Protein AF-A0A6B3I691-F1 (afdb_monomer_lite)

Secondary structure (DSSP, 8-state):
-------PPP-----------------------TTTS-PPEEE-TTT--EEEEEETTEEEETT-SS-----EEEEEETTEEEEEE-SS-SS-EEEEE-TT--EEE---SSEEEEEEE-TTSS-EEEEEE--

Radius of gyration: 25.02 Å; chains: 1; bounding box: 65×68×48 Å

Structure (mmCIF, N/CA/C/O backbone):
data_AF-A0A6B3I691-F1
#
_entry.id   AF-A0A6B3I691-F1
#
loop_
_atom_site.group_PDB
_atom_site.id
_atom_site.type_symbol
_atom_site.label_atom_id
_atom_site.label_alt_id
_atom_site.label_comp_id
_atom_site.label_asym_id
_atom_site.label_entity_id
_atom_site.label_seq_id
_atom_site.pdbx_PDB_ins_code
_atom_site.Cartn_x
_atom_site.Cartn_y
_atom_site.Cartn_z
_atom_site.occupancy
_atom_site.B_iso_or_equiv
_atom_site.auth_seq_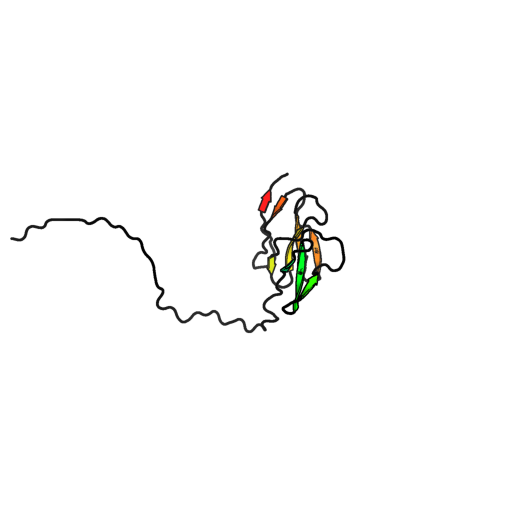id
_atom_site.auth_comp_id
_atom_site.auth_asym_id
_atom_site.auth_atom_id
_atom_site.pdbx_PDB_model_num
ATOM 1 N N . MET A 1 1 ? -51.996 57.640 -25.300 1.00 38.16 1 MET A N 1
ATOM 2 C CA . MET A 1 1 ? -50.932 57.306 -26.270 1.00 38.16 1 MET A CA 1
ATOM 3 C C . MET A 1 1 ? -49.636 57.162 -25.496 1.00 38.16 1 MET A C 1
ATOM 5 O O . MET A 1 1 ? -49.153 58.161 -24.987 1.00 38.16 1 MET A O 1
ATOM 9 N N . GLY A 1 2 ? -49.143 55.939 -25.314 1.00 31.98 2 GLY A N 1
ATOM 10 C CA . GLY A 1 2 ? -47.868 55.669 -24.646 1.00 31.98 2 GLY A CA 1
ATOM 11 C C . GLY A 1 2 ? -46.977 54.890 -25.604 1.00 31.98 2 GLY A C 1
ATOM 12 O O . GLY A 1 2 ? -47.385 53.836 -26.082 1.00 31.98 2 GLY A O 1
ATOM 13 N N . ALA A 1 3 ? -45.816 55.452 -25.932 1.00 38.81 3 ALA A N 1
ATOM 14 C CA . ALA A 1 3 ? -44.801 54.816 -26.756 1.00 38.81 3 ALA A CA 1
ATOM 15 C C . ALA A 1 3 ? -43.904 53.938 -25.872 1.00 38.81 3 ALA A C 1
ATOM 17 O O . ALA A 1 3 ? -43.460 54.365 -24.808 1.00 38.81 3 ALA A O 1
ATOM 18 N N . VAL A 1 4 ? -43.655 52.714 -26.330 1.00 34.84 4 VAL A N 1
ATOM 19 C CA . VAL A 1 4 ? -42.714 51.763 -25.733 1.00 34.84 4 VAL A CA 1
ATOM 20 C C . VAL A 1 4 ? -41.329 52.056 -26.306 1.00 34.84 4 VAL A C 1
ATOM 22 O O . VAL A 1 4 ? -41.153 52.027 -27.521 1.00 34.84 4 VAL A O 1
ATOM 25 N N . VAL A 1 5 ? -40.347 52.318 -25.444 1.00 40.38 5 VAL A N 1
ATOM 26 C CA . VAL A 1 5 ? -38.923 52.308 -25.808 1.00 40.38 5 VAL A CA 1
ATOM 27 C C . VAL A 1 5 ? -38.258 51.187 -25.019 1.00 40.38 5 VAL A C 1
ATOM 29 O O . VAL A 1 5 ? -38.276 51.178 -23.790 1.00 40.38 5 VAL A O 1
ATOM 32 N N . LEU A 1 6 ? -37.719 50.219 -25.757 1.00 33.00 6 LEU A N 1
ATOM 33 C CA . LEU A 1 6 ? -36.958 49.077 -25.262 1.00 33.00 6 LEU A CA 1
ATOM 34 C C . LEU A 1 6 ? -35.515 49.515 -24.987 1.00 33.00 6 LEU A C 1
ATOM 36 O O . LEU A 1 6 ? -34.828 49.987 -25.889 1.00 33.00 6 LEU A O 1
ATOM 40 N N . LEU A 1 7 ? -35.048 49.316 -23.757 1.00 32.16 7 LEU A N 1
ATOM 41 C CA . LEU A 1 7 ? -33.641 49.415 -23.374 1.00 32.16 7 LEU A CA 1
ATOM 42 C C . LEU A 1 7 ? -33.306 48.156 -22.575 1.00 32.16 7 LEU A C 1
ATOM 44 O O . LEU A 1 7 ? -33.779 47.977 -21.456 1.00 32.16 7 LEU A O 1
ATOM 48 N N . ALA A 1 8 ? -32.538 47.257 -23.187 1.00 38.88 8 ALA A N 1
ATOM 49 C CA . ALA A 1 8 ? -31.991 46.082 -22.523 1.00 38.88 8 ALA A CA 1
ATOM 50 C C . ALA A 1 8 ? -30.697 46.465 -21.789 1.00 38.88 8 ALA A C 1
ATOM 52 O O . ALA A 1 8 ? -29.810 47.044 -22.423 1.00 38.88 8 ALA A O 1
ATOM 53 N N . PRO A 1 9 ? -30.530 46.111 -20.504 1.00 39.16 9 PRO A N 1
ATOM 54 C CA . PRO A 1 9 ? -29.222 46.108 -19.875 1.00 39.16 9 PRO A CA 1
ATOM 55 C C . PRO A 1 9 ? -28.579 44.719 -19.904 1.00 39.16 9 PRO A C 1
ATOM 57 O O . PRO A 1 9 ? -29.217 43.684 -19.711 1.00 39.16 9 PRO A O 1
ATOM 60 N N . LEU A 1 10 ? -27.272 44.772 -20.133 1.00 30.34 10 LEU A N 1
ATOM 61 C CA . LEU A 1 10 ? -26.260 43.729 -20.065 1.00 30.34 10 LEU A CA 1
ATOM 62 C C . LEU A 1 10 ? -26.308 42.962 -18.731 1.00 30.34 10 LEU A C 1
ATOM 64 O O . LEU A 1 10 ? -26.330 43.570 -17.661 1.00 30.34 10 LEU A O 1
ATOM 68 N N . LEU A 1 11 ? -26.249 41.632 -18.793 1.00 37.31 11 LEU A N 1
ATOM 69 C CA . LEU A 1 11 ? -26.219 40.760 -17.621 1.00 37.31 11 LEU A CA 1
ATOM 70 C C . LEU A 1 11 ? -24.755 40.443 -17.271 1.00 37.31 11 LEU A C 1
ATOM 72 O O . LEU A 1 11 ? -24.127 39.588 -17.888 1.00 37.31 11 LEU A O 1
ATOM 76 N N . VAL A 1 12 ? -24.208 41.162 -16.288 1.00 39.88 12 VAL A N 1
ATOM 77 C CA . VAL A 1 12 ? -22.989 40.769 -15.566 1.00 39.88 12 VAL A CA 1
ATOM 78 C C . VAL A 1 12 ? -23.449 40.177 -14.241 1.00 39.88 12 VAL A C 1
ATOM 80 O O . VAL A 1 12 ? -23.981 40.899 -13.403 1.00 39.88 12 VAL A O 1
ATOM 83 N N . VAL A 1 13 ? -23.261 38.872 -14.044 1.00 35.72 13 VAL A N 1
ATOM 84 C CA . VAL A 1 13 ? -23.430 38.251 -12.725 1.00 35.72 13 VAL A CA 1
ATOM 85 C C . VAL A 1 13 ? -22.093 37.695 -12.281 1.00 35.72 13 VAL A C 1
ATOM 87 O O . VAL A 1 13 ? -21.595 36.701 -12.800 1.00 35.72 13 VAL A O 1
ATOM 90 N N . GLY A 1 14 ? -21.544 38.360 -11.275 1.00 33.12 14 GLY A N 1
ATOM 91 C CA . GLY A 1 14 ? -20.629 37.774 -10.319 1.00 33.12 14 GLY A CA 1
ATOM 92 C C . GLY A 1 14 ? -20.957 38.354 -8.951 1.00 33.12 14 GLY A C 1
ATOM 93 O O . GLY A 1 14 ? -20.928 39.572 -8.790 1.00 33.12 14 GLY A O 1
ATOM 94 N N . SER A 1 15 ? -21.288 37.499 -7.984 1.00 36.25 15 SER A N 1
ATOM 95 C CA . SER A 1 15 ? -20.648 37.422 -6.656 1.00 36.25 15 SER A CA 1
ATOM 96 C C . SER A 1 15 ? -21.528 36.693 -5.633 1.00 36.25 15 SER A C 1
ATOM 98 O O . SER A 1 15 ? -22.721 36.491 -5.828 1.00 36.25 15 SER A O 1
ATOM 100 N N . ALA A 1 16 ? -20.854 36.242 -4.579 1.00 38.84 16 ALA A N 1
ATOM 101 C CA . ALA A 1 16 ? -21.159 35.130 -3.691 1.00 38.84 16 ALA A CA 1
ATOM 102 C C . ALA A 1 16 ? -22.086 35.418 -2.487 1.00 38.84 16 ALA A C 1
ATOM 104 O O . ALA A 1 16 ? -22.321 36.568 -2.127 1.00 38.84 16 ALA A O 1
ATOM 105 N N . ALA A 1 17 ? -22.406 34.303 -1.800 1.00 31.80 17 ALA A N 1
ATOM 106 C CA . ALA A 1 17 ? -22.783 34.124 -0.382 1.00 31.80 17 ALA A CA 1
ATOM 107 C C . ALA A 1 17 ? -24.278 34.353 -0.042 1.00 31.80 17 ALA A C 1
ATOM 109 O O . ALA A 1 17 ? -24.879 35.305 -0.511 1.00 31.80 17 ALA A O 1
ATOM 110 N N . THR A 1 18 ? -24.994 33.538 0.749 1.00 34.12 18 THR A N 1
ATOM 111 C CA . THR A 1 18 ? -24.693 32.559 1.824 1.00 34.12 18 THR A CA 1
ATOM 112 C C . THR A 1 18 ? -25.812 31.488 1.887 1.00 34.12 18 THR A C 1
ATOM 114 O O . THR A 1 18 ? -26.901 31.741 1.366 1.00 34.12 18 THR A O 1
ATOM 117 N N . PRO A 1 19 ? -25.610 30.305 2.506 1.00 41.84 19 PRO A N 1
ATOM 118 C CA . PRO A 1 19 ? -26.632 29.259 2.543 1.00 41.84 19 PRO A CA 1
ATOM 119 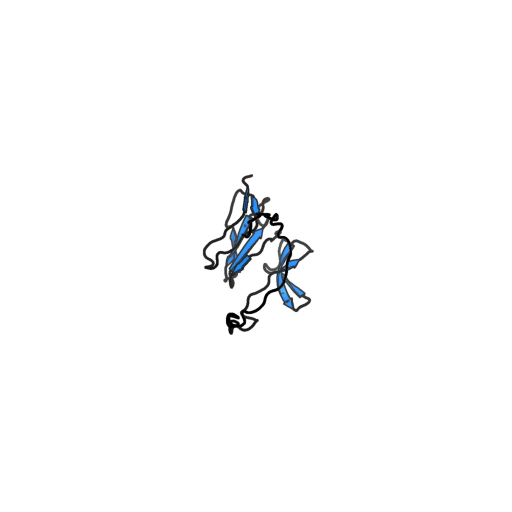C C . PRO A 1 19 ? -27.701 29.571 3.599 1.00 41.84 19 PRO A C 1
ATOM 121 O O . PRO A 1 19 ? -27.375 29.976 4.712 1.00 41.84 19 PRO A O 1
ATOM 124 N N . HIS A 1 20 ? -28.972 29.351 3.266 1.00 30.19 20 HIS A N 1
ATOM 125 C CA . HIS A 1 20 ? -30.072 29.307 4.231 1.00 30.19 20 HIS A CA 1
ATOM 126 C C . HIS A 1 20 ? -30.952 28.089 3.944 1.00 30.19 20 HIS A C 1
ATOM 128 O O . HIS A 1 20 ? -31.553 27.994 2.878 1.00 30.19 20 HIS A O 1
ATOM 134 N N . GLY A 1 21 ? -31.055 27.204 4.939 1.00 35.28 21 GLY A N 1
ATOM 135 C CA . GLY A 1 21 ? -32.217 26.335 5.120 1.00 35.28 21 GLY A CA 1
ATOM 136 C C . GLY A 1 21 ? -32.170 24.966 4.447 1.00 35.28 21 GLY A C 1
ATOM 137 O O . GLY A 1 21 ? -32.885 24.731 3.483 1.00 35.28 21 GLY A O 1
ATOM 138 N N . ALA A 1 22 ? -31.421 24.038 5.038 1.00 34.44 22 ALA A N 1
ATOM 139 C CA . ALA A 1 22 ? -31.799 22.625 5.080 1.00 34.44 22 ALA A CA 1
ATOM 140 C C . ALA A 1 22 ? -31.212 22.017 6.361 1.00 34.44 22 ALA A C 1
ATOM 142 O O . ALA A 1 22 ? -30.197 21.326 6.350 1.00 34.44 22 ALA A O 1
ATOM 143 N N . THR A 1 23 ? -31.810 22.365 7.498 1.00 40.81 23 THR A N 1
ATOM 144 C CA . THR A 1 23 ? -31.766 21.478 8.661 1.00 40.81 23 THR A CA 1
ATOM 145 C C . THR A 1 23 ? -32.556 20.219 8.308 1.00 40.81 23 THR A C 1
ATOM 147 O O . THR A 1 23 ? -33.602 20.316 7.671 1.00 40.81 23 THR A O 1
ATOM 150 N N . ASP A 1 24 ? -32.027 19.075 8.735 1.00 41.69 24 ASP A N 1
ATOM 151 C CA . ASP A 1 24 ? -32.613 17.728 8.670 1.00 41.69 24 ASP A CA 1
ATOM 152 C C . ASP A 1 24 ? -32.289 16.884 7.430 1.00 41.69 24 ASP A C 1
ATOM 154 O O . ASP A 1 24 ? -33.156 16.418 6.700 1.00 41.69 24 ASP A O 1
ATOM 158 N N . ALA A 1 25 ? -30.996 16.594 7.276 1.00 34.78 25 ALA A N 1
ATOM 159 C CA . ALA A 1 25 ? -30.522 15.221 7.078 1.00 34.78 25 ALA A CA 1
ATOM 160 C C . ALA A 1 25 ? -29.044 15.136 7.488 1.00 34.78 25 ALA A C 1
ATOM 162 O O . ALA A 1 25 ? -28.159 14.880 6.672 1.00 34.78 25 ALA A O 1
ATOM 163 N N . VAL A 1 26 ? -28.756 15.377 8.773 1.00 34.16 26 VAL A N 1
ATOM 164 C CA . VAL A 1 26 ? -27.526 14.830 9.352 1.00 34.16 26 VAL A CA 1
ATOM 165 C C . VAL A 1 26 ? -27.745 13.327 9.307 1.00 34.16 26 VAL A C 1
ATOM 167 O O . VAL A 1 26 ? -28.604 12.816 10.026 1.00 34.16 26 VAL A O 1
ATOM 170 N N . ALA A 1 27 ? -27.067 12.640 8.383 1.00 31.83 27 ALA A N 1
ATOM 171 C CA . ALA A 1 27 ? -26.971 11.191 8.418 1.00 31.83 27 ALA A CA 1
ATOM 172 C C . ALA A 1 27 ? -26.686 10.824 9.872 1.00 31.83 27 ALA A C 1
ATOM 174 O O . ALA A 1 27 ? -25.721 11.342 10.440 1.00 31.83 27 ALA A O 1
ATOM 175 N N . ALA A 1 28 ? -27.596 10.058 10.481 1.00 30.59 28 ALA A N 1
ATOM 176 C CA . ALA A 1 28 ? -27.457 9.601 11.850 1.00 30.59 28 ALA A CA 1
ATOM 177 C C . ALA A 1 28 ? -26.007 9.164 12.025 1.00 30.59 28 ALA A C 1
ATOM 179 O O . ALA A 1 28 ? -25.524 8.330 11.253 1.00 30.59 28 ALA A O 1
ATOM 180 N N . ALA A 1 29 ? -25.303 9.829 12.945 1.00 36.94 29 ALA A N 1
ATOM 181 C CA . ALA A 1 29 ? -23.958 9.442 13.312 1.00 36.94 29 ALA A CA 1
ATOM 182 C C . ALA A 1 29 ? -24.023 7.940 13.559 1.00 36.94 29 ALA A C 1
ATOM 184 O O . ALA A 1 29 ? -24.830 7.493 14.376 1.00 36.94 29 ALA A O 1
ATOM 185 N N . ALA A 1 30 ? -23.285 7.175 12.754 1.00 40.12 30 ALA A N 1
ATOM 186 C CA . ALA A 1 30 ? -23.201 5.743 12.934 1.00 40.12 30 ALA A CA 1
ATOM 187 C C . ALA A 1 30 ? -22.911 5.507 14.419 1.00 40.12 30 ALA A C 1
ATOM 189 O O . ALA A 1 30 ? -21.960 6.080 14.946 1.00 40.12 30 ALA A O 1
ATOM 190 N N . GLU A 1 31 ? -23.737 4.702 15.087 1.00 38.84 31 GLU A N 1
ATOM 191 C CA . GLU A 1 31 ? -23.567 4.283 16.489 1.00 38.84 31 GLU A CA 1
ATOM 192 C C . GLU A 1 31 ? -22.321 3.395 16.687 1.00 38.84 31 GLU A C 1
ATOM 194 O O . GLU A 1 31 ? -22.251 2.590 17.610 1.00 38.84 31 GLU A O 1
ATOM 199 N N . ALA A 1 32 ? -21.344 3.498 15.790 1.00 43.28 32 ALA A N 1
ATOM 200 C CA . ALA A 1 32 ? -20.051 2.880 15.931 1.00 43.28 32 ALA A CA 1
ATOM 201 C C . ALA A 1 32 ? -19.265 3.698 16.960 1.00 43.28 32 ALA A C 1
ATOM 203 O O . ALA A 1 32 ? -19.173 4.926 16.857 1.00 43.28 32 ALA A O 1
ATOM 204 N N . ASP A 1 33 ? -18.717 3.014 17.962 1.00 44.62 33 ASP A N 1
ATOM 205 C CA . ASP A 1 33 ? -17.714 3.576 18.859 1.00 44.62 33 ASP A CA 1
ATOM 206 C C . ASP A 1 33 ? -16.663 4.312 17.995 1.00 44.62 33 ASP A C 1
ATOM 208 O O . ASP A 1 33 ? -16.271 3.787 16.952 1.00 44.62 33 ASP A O 1
ATOM 212 N N . PRO A 1 34 ? -16.187 5.521 18.337 1.00 47.25 34 PRO A N 1
ATOM 213 C CA . PRO A 1 34 ? -15.073 6.151 17.624 1.00 47.25 34 PRO A CA 1
ATOM 214 C C . PRO A 1 34 ? -13.847 5.232 17.446 1.00 47.25 34 PRO A C 1
ATOM 216 O O . PRO A 1 34 ? -13.036 5.466 16.551 1.00 47.25 34 PRO A O 1
ATOM 219 N N . LEU A 1 35 ? -13.726 4.176 18.260 1.00 49.03 35 LEU A N 1
ATOM 220 C CA . LEU A 1 35 ? -12.748 3.095 18.102 1.00 49.03 35 LEU A CA 1
ATOM 221 C C . LEU A 1 35 ? -13.037 2.135 16.923 1.00 49.03 35 LEU A C 1
ATOM 223 O O . LEU A 1 35 ? -12.097 1.557 16.377 1.00 49.03 35 LEU A O 1
ATOM 227 N N . ASP A 1 36 ? -14.293 2.006 16.490 1.00 47.97 36 ASP A N 1
ATOM 228 C CA . ASP A 1 36 ? -14.734 1.279 15.288 1.00 47.97 36 ASP A CA 1
ATOM 229 C C . ASP A 1 36 ? -14.636 2.138 14.005 1.00 47.97 36 ASP A C 1
ATOM 231 O O . ASP A 1 36 ? -14.673 1.611 12.892 1.00 47.97 36 ASP A O 1
ATOM 235 N N . ALA A 1 37 ? -14.474 3.463 14.131 1.00 51.12 37 ALA A N 1
ATOM 236 C CA . ALA A 1 37 ? -14.529 4.430 13.024 1.00 51.12 37 ALA A CA 1
ATOM 237 C C . ALA A 1 37 ? -13.267 4.507 12.133 1.00 51.12 37 ALA A C 1
ATOM 239 O O . ALA A 1 37 ? -13.172 5.367 11.257 1.00 51.12 37 ALA A O 1
ATOM 240 N N . GLY A 1 38 ? -12.325 3.577 12.280 1.00 52.41 38 GLY A N 1
ATOM 241 C CA . GLY A 1 38 ? -11.225 3.407 11.334 1.00 52.41 38 GLY A CA 1
ATOM 242 C C . GLY A 1 38 ? -9.866 3.828 11.881 1.00 52.41 38 GLY A C 1
ATOM 243 O O . GLY A 1 38 ? -9.666 4.891 12.466 1.00 52.41 38 GLY A O 1
ATOM 244 N N . ARG A 1 39 ? -8.892 2.945 11.665 1.00 61.66 39 ARG A N 1
ATOM 245 C CA . ARG A 1 39 ? -7.493 3.146 12.038 1.00 61.66 39 ARG A CA 1
ATOM 246 C C . ARG A 1 39 ? -6.878 4.190 11.105 1.00 61.66 39 ARG A C 1
ATOM 248 O O . ARG A 1 39 ? -6.821 3.972 9.898 1.00 61.66 39 ARG A O 1
ATOM 255 N N . ILE A 1 40 ? -6.372 5.292 11.651 1.00 57.09 40 ILE A N 1
ATOM 256 C CA . ILE A 1 40 ? -5.617 6.276 10.866 1.00 57.09 40 ILE A CA 1
ATOM 257 C C . ILE A 1 40 ? -4.174 5.773 10.713 1.00 57.09 40 ILE A C 1
ATOM 259 O O . ILE A 1 40 ? -3.497 5.507 11.710 1.00 57.09 40 ILE A O 1
ATOM 263 N N . ALA A 1 41 ? -3.707 5.640 9.470 1.00 60.19 41 ALA A N 1
ATOM 264 C CA . ALA A 1 41 ? -2.300 5.403 9.157 1.00 60.19 41 ALA A CA 1
ATOM 265 C C . ALA A 1 41 ? -1.584 6.742 8.913 1.00 60.19 41 ALA A C 1
ATOM 267 O O . ALA A 1 41 ? -2.095 7.591 8.185 1.00 60.19 41 ALA A O 1
ATOM 268 N N . PHE A 1 42 ? -0.403 6.926 9.507 1.00 57.53 42 PHE A N 1
ATOM 269 C CA . PHE A 1 42 ? 0.444 8.114 9.322 1.00 57.53 42 PHE A CA 1
ATOM 270 C C . PHE A 1 42 ? 1.709 7.751 8.537 1.00 57.53 42 PHE A C 1
ATOM 272 O O . PHE A 1 42 ? 2.238 6.648 8.690 1.00 57.53 42 PHE A O 1
ATOM 279 N N . ALA A 1 43 ? 2.221 8.687 7.732 1.00 56.66 43 ALA A N 1
ATOM 280 C CA . ALA A 1 43 ? 3.531 8.586 7.090 1.00 56.66 43 ALA A CA 1
ATOM 281 C C . ALA A 1 43 ? 4.532 9.500 7.822 1.00 56.66 43 ALA A C 1
ATOM 283 O O . ALA A 1 43 ? 4.367 10.720 7.840 1.00 56.66 43 ALA A O 1
ATOM 284 N N . GLY A 1 44 ? 5.541 8.902 8.465 1.00 55.28 44 GLY A N 1
ATOM 285 C CA . GLY A 1 44 ? 6.567 9.608 9.246 1.00 55.28 44 GLY A CA 1
ATOM 286 C C . GLY A 1 44 ? 7.799 10.025 8.429 1.00 55.28 44 GLY A C 1
ATOM 287 O O . GLY A 1 44 ? 8.078 9.485 7.356 1.00 55.28 44 GLY A O 1
ATOM 288 N N . THR A 1 45 ? 8.562 10.990 8.952 1.00 52.66 45 THR A N 1
ATOM 289 C CA . THR A 1 45 ? 9.672 11.660 8.245 1.00 52.66 45 THR A CA 1
ATOM 290 C C . THR A 1 45 ? 11.027 10.954 8.325 1.00 52.66 45 THR A C 1
ATOM 292 O O . THR A 1 45 ? 11.926 11.304 7.569 1.00 52.66 45 THR A O 1
ATOM 295 N N . GLU A 1 46 ? 11.193 9.931 9.160 1.00 52.69 46 GLU A N 1
ATOM 296 C CA . GLU A 1 46 ? 12.487 9.255 9.357 1.00 52.69 46 GLU A CA 1
ATOM 297 C C . GLU A 1 46 ? 12.532 7.904 8.620 1.00 52.69 46 GLU A C 1
ATOM 299 O O . GLU A 1 46 ? 12.798 6.870 9.218 1.00 52.69 46 GLU A O 1
ATOM 304 N N . HIS A 1 47 ? 12.321 7.935 7.297 1.00 61.03 47 HIS A N 1
ATOM 305 C CA . HIS A 1 47 ? 12.291 6.790 6.359 1.00 61.03 47 HIS A CA 1
ATOM 306 C C . HIS A 1 47 ? 10.906 6.157 6.124 1.00 61.03 47 HIS A C 1
ATOM 308 O O . HIS A 1 47 ? 10.739 4.948 6.223 1.00 61.03 47 HIS A O 1
ATOM 314 N N . ARG A 1 48 ? 9.921 7.001 5.770 1.00 67.00 48 ARG A N 1
ATOM 315 C CA . ARG A 1 48 ? 8.712 6.714 4.959 1.00 67.00 48 ARG A CA 1
ATOM 316 C C . AR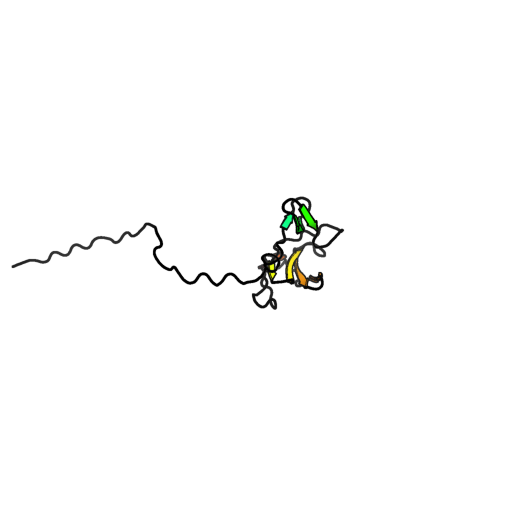G A 1 48 ? 8.214 5.255 4.977 1.00 67.00 48 ARG A C 1
ATOM 318 O O . ARG A 1 48 ? 8.124 4.606 3.941 1.00 67.00 48 ARG A O 1
ATOM 325 N N . SER A 1 49 ? 7.862 4.762 6.157 1.00 78.88 49 SER A N 1
ATOM 326 C CA . SER A 1 49 ? 7.003 3.588 6.336 1.00 78.88 49 SER A CA 1
ATOM 327 C C . SER A 1 49 ? 5.688 4.033 6.968 1.00 78.88 49 SER A C 1
ATOM 329 O O . SER A 1 49 ? 5.612 5.100 7.586 1.00 78.88 49 SER A O 1
ATOM 331 N N . LEU A 1 50 ? 4.649 3.214 6.815 1.00 85.00 50 LEU A N 1
ATOM 332 C CA . LEU A 1 50 ? 3.350 3.463 7.434 1.00 85.00 50 LEU A CA 1
ATOM 333 C C . LEU A 1 50 ? 3.385 3.119 8.929 1.00 85.00 50 LEU A C 1
ATOM 335 O O . LEU A 1 50 ? 3.956 2.100 9.332 1.00 85.00 50 LEU A O 1
ATOM 339 N N . GLY A 1 51 ? 2.753 3.963 9.743 1.00 83.56 51 GLY A N 1
ATOM 340 C CA . GLY A 1 51 ? 2.621 3.782 11.187 1.00 83.56 51 GLY A CA 1
ATOM 341 C C . GLY A 1 51 ? 1.166 3.755 11.652 1.00 83.56 51 GLY A C 1
ATOM 342 O O . GLY A 1 51 ? 0.286 4.337 11.015 1.00 83.56 51 GLY A O 1
ATOM 343 N N . ARG A 1 52 ? 0.922 3.081 12.779 1.00 82.44 52 ARG A N 1
ATOM 344 C CA . ARG A 1 52 ? -0.332 3.137 13.541 1.00 82.44 52 ARG A CA 1
ATOM 345 C C . ARG A 1 52 ?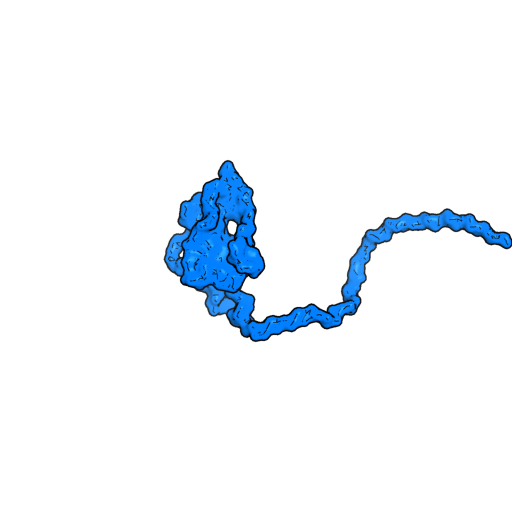 -0.182 4.132 14.681 1.00 82.44 52 ARG A C 1
ATOM 347 O O . ARG A 1 52 ? 0.858 4.158 15.330 1.00 82.44 52 ARG A O 1
ATOM 354 N N . VAL A 1 53 ? -1.223 4.910 14.955 1.00 83.25 53 VAL A N 1
ATOM 355 C CA . VAL A 1 53 ? -1.264 5.735 16.170 1.00 83.25 53 VAL A CA 1
ATOM 356 C C . VAL A 1 53 ? -1.294 4.827 17.385 1.00 83.25 53 VAL A C 1
ATOM 358 O O . VAL A 1 53 ? -2.188 3.990 17.498 1.00 83.25 53 VAL A O 1
ATOM 361 N N . ALA A 1 54 ? -0.325 5.009 18.274 1.00 81.81 54 ALA A N 1
ATOM 362 C CA . ALA A 1 54 ? -0.341 4.395 19.594 1.00 81.81 54 ALA A CA 1
ATOM 363 C C . ALA A 1 54 ? -1.006 5.343 20.598 1.00 81.81 54 ALA A C 1
ATOM 365 O O . ALA A 1 54 ? -1.881 4.939 21.361 1.00 81.81 54 ALA A O 1
ATOM 366 N N . ASP A 1 55 ? -0.639 6.625 20.541 1.00 84.06 55 ASP A N 1
ATOM 367 C CA . ASP A 1 55 ? -1.218 7.699 21.343 1.00 84.06 55 ASP A CA 1
ATOM 368 C C . ASP A 1 55 ? -1.078 9.051 20.603 1.00 84.06 55 ASP A C 1
ATOM 370 O O . ASP A 1 55 ? -0.489 9.095 19.521 1.00 84.06 55 ASP A O 1
ATOM 374 N N . PRO A 1 56 ? -1.607 10.173 21.131 1.00 82.69 56 PRO A N 1
ATOM 375 C CA . PRO A 1 56 ? -1.570 11.464 20.436 1.00 82.69 56 PRO A CA 1
ATOM 376 C C . PRO A 1 56 ? -0.175 11.996 20.078 1.00 82.69 56 PRO A C 1
ATOM 378 O O . PRO A 1 56 ? -0.078 12.947 19.306 1.00 82.69 56 PRO A O 1
ATOM 381 N N . GLN A 1 57 ? 0.885 11.449 20.672 1.00 82.50 57 GLN A N 1
ATOM 382 C CA . GLN A 1 57 ? 2.271 11.863 20.466 1.00 82.50 57 GLN A CA 1
ATOM 383 C C . GLN A 1 57 ? 3.134 10.763 19.840 1.00 82.50 57 GLN A C 1
ATOM 385 O O . GLN A 1 57 ? 4.222 11.061 19.351 1.00 82.50 57 GLN A O 1
ATOM 390 N N . ASN A 1 58 ? 2.668 9.512 19.830 1.00 80.25 58 ASN A N 1
ATOM 391 C CA . ASN A 1 58 ? 3.463 8.369 19.401 1.00 80.25 58 ASN A CA 1
ATOM 392 C C . ASN A 1 58 ? 2.768 7.530 18.328 1.00 80.25 58 ASN A C 1
ATOM 394 O O . ASN A 1 58 ? 1.555 7.305 18.326 1.00 80.25 58 ASN A O 1
ATOM 398 N N . THR A 1 59 ? 3.591 6.991 17.434 1.00 81.75 59 THR A N 1
ATOM 399 C CA . THR A 1 59 ? 3.176 6.007 16.435 1.00 81.75 59 THR A CA 1
ATOM 400 C C . THR A 1 59 ? 4.077 4.785 16.510 1.00 81.75 59 THR A C 1
ATOM 402 O O . THR A 1 59 ? 5.253 4.887 16.859 1.00 81.75 59 THR A O 1
ATOM 405 N N . GLU A 1 60 ? 3.522 3.632 16.165 1.00 82.94 60 GLU A N 1
ATOM 406 C CA . GLU A 1 60 ? 4.253 2.375 16.045 1.00 82.94 60 GLU A CA 1
ATOM 407 C C . GLU A 1 60 ? 4.316 1.931 14.578 1.00 82.94 60 GLU A C 1
ATOM 409 O O . GLU A 1 60 ? 3.355 2.150 13.830 1.00 82.94 60 GLU A O 1
ATOM 414 N N . PRO A 1 61 ? 5.405 1.278 14.133 1.00 83.88 61 PRO A N 1
ATOM 415 C CA . PRO A 1 61 ? 5.504 0.768 12.769 1.00 83.88 61 PRO A CA 1
ATOM 416 C C . PRO A 1 61 ? 4.385 -0.224 12.434 1.00 83.88 61 PRO A C 1
ATOM 418 O O . PRO A 1 61 ? 4.163 -1.197 13.154 1.00 83.88 61 PRO A O 1
ATOM 421 N N . LEU A 1 62 ? 3.724 -0.040 11.287 1.00 87.12 62 LEU A N 1
ATOM 422 C CA . LEU A 1 62 ? 2.672 -0.954 10.833 1.00 87.12 62 LEU A CA 1
ATOM 423 C C . LEU A 1 62 ? 3.223 -2.328 10.414 1.00 87.12 62 LEU A C 1
ATOM 425 O O . LEU A 1 62 ? 2.559 -3.345 10.610 1.00 87.12 62 LEU A O 1
ATOM 429 N N . PHE A 1 63 ? 4.422 -2.354 9.828 1.00 85.69 63 PHE A N 1
ATOM 430 C CA . PHE A 1 63 ? 5.048 -3.559 9.268 1.00 85.69 63 PHE A CA 1
ATOM 431 C C . PHE A 1 63 ? 6.167 -4.139 10.148 1.00 85.69 63 PHE A C 1
ATOM 433 O O . PHE A 1 63 ? 6.928 -4.989 9.693 1.00 85.69 63 PHE A O 1
ATOM 440 N N . GLY A 1 64 ? 6.248 -3.707 11.411 1.00 80.75 64 GLY A N 1
ATOM 441 C CA . GLY A 1 64 ? 7.257 -4.172 12.361 1.00 80.75 64 GLY A CA 1
ATOM 442 C C . GLY A 1 64 ? 8.674 -3.676 12.053 1.00 80.75 64 GLY A C 1
ATOM 443 O O . GLY A 1 64 ? 8.872 -2.699 11.332 1.00 80.75 64 GLY A O 1
ATOM 444 N N . ALA A 1 65 ? 9.664 -4.341 12.650 1.00 77.00 65 ALA A N 1
ATOM 445 C CA . ALA A 1 65 ? 11.077 -4.042 12.434 1.00 77.00 65 ALA A CA 1
ATOM 446 C C . ALA A 1 65 ? 11.560 -4.603 11.086 1.00 77.00 65 ALA A C 1
ATOM 448 O O . ALA A 1 65 ? 11.244 -5.737 10.731 1.00 77.00 65 ALA A O 1
ATOM 449 N N . GLY A 1 66 ? 12.362 -3.831 10.352 1.00 76.50 66 GLY A N 1
ATOM 450 C CA . GLY A 1 66 ? 12.886 -4.235 9.050 1.00 76.50 66 GLY A CA 1
ATOM 451 C C . GLY A 1 66 ? 13.373 -3.049 8.215 1.00 76.50 66 GLY A C 1
ATOM 452 O O . GLY A 1 66 ? 13.427 -1.927 8.724 1.00 76.50 66 GLY A O 1
ATOM 453 N N . PRO A 1 67 ? 13.747 -3.284 6.944 1.00 75.00 67 PRO A N 1
ATOM 454 C CA . PRO A 1 67 ? 14.112 -2.208 6.034 1.00 75.00 67 PRO A CA 1
ATOM 455 C C . PRO A 1 67 ? 12.930 -1.254 5.824 1.00 75.00 67 PRO A C 1
ATOM 457 O O . PRO A 1 67 ? 11.782 -1.681 5.720 1.00 75.00 67 PRO A O 1
ATOM 460 N N . ALA A 1 68 ? 13.215 0.040 5.712 1.00 75.12 68 ALA A N 1
ATOM 461 C CA . ALA A 1 68 ? 12.232 0.996 5.224 1.00 75.12 68 ALA A CA 1
ATOM 462 C C . ALA A 1 68 ? 11.968 0.739 3.735 1.00 75.12 68 ALA A C 1
ATOM 464 O O . ALA A 1 68 ? 12.907 0.627 2.945 1.00 75.12 68 ALA A O 1
ATOM 465 N N . HIS A 1 69 ? 10.696 0.645 3.356 1.00 79.81 69 HIS A N 1
ATOM 466 C CA . HIS A 1 69 ? 10.290 0.242 2.008 1.00 79.81 69 HIS A CA 1
ATOM 467 C C . HIS A 1 69 ? 9.659 1.371 1.188 1.00 79.81 69 HIS A C 1
ATOM 469 O O . HIS A 1 69 ? 9.203 1.131 0.075 1.00 79.81 69 HIS A O 1
ATOM 475 N N . TYR A 1 70 ? 9.692 2.606 1.700 1.00 87.44 70 TYR A N 1
ATOM 476 C CA . TYR A 1 70 ? 9.083 3.774 1.062 1.00 87.44 70 TYR A CA 1
ATOM 477 C C . TYR A 1 70 ? 7.588 3.545 0.791 1.00 87.44 70 TYR A C 1
ATOM 479 O O . TYR A 1 70 ? 7.124 3.610 -0.344 1.00 87.44 70 TYR A O 1
ATOM 487 N N . ASP A 1 71 ? 6.847 3.225 1.852 1.00 90.38 71 ASP A N 1
ATOM 488 C CA . ASP A 1 71 ? 5.420 2.934 1.781 1.00 90.38 71 ASP A CA 1
ATOM 489 C C . ASP A 1 71 ? 4.629 4.253 1.756 1.00 90.38 71 ASP A C 1
ATOM 491 O O . ASP A 1 71 ? 4.698 5.026 2.717 1.00 90.38 71 ASP A O 1
ATOM 495 N N . GLN A 1 72 ? 3.922 4.548 0.664 1.00 89.88 72 GLN A N 1
ATOM 496 C CA . GLN A 1 72 ? 3.223 5.819 0.420 1.00 89.88 72 GLN A CA 1
ATOM 497 C C .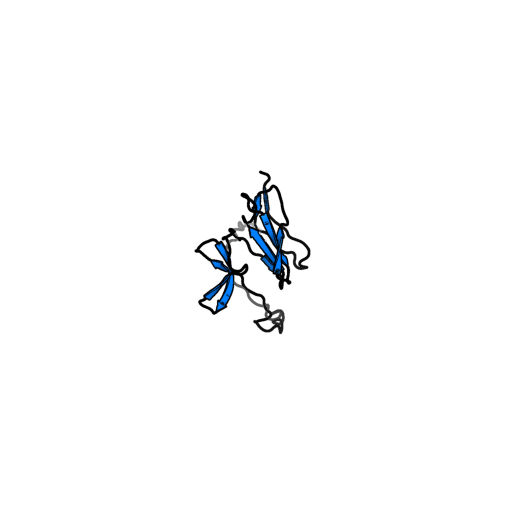 GLN A 1 72 ? 1.761 5.592 -0.001 1.00 89.88 72 GLN A C 1
ATOM 499 O O . GLN A 1 72 ? 1.313 4.456 -0.157 1.00 89.88 72 GLN A O 1
ATOM 504 N N . ASP A 1 73 ? 1.014 6.688 -0.139 1.00 92.19 73 ASP A N 1
ATOM 505 C CA . ASP A 1 73 ? -0.351 6.727 -0.678 1.00 92.19 73 ASP A CA 1
ATOM 506 C C . ASP A 1 73 ? -1.322 5.697 -0.057 1.00 92.19 73 ASP A C 1
ATOM 508 O O . ASP A 1 73 ? -1.953 4.922 -0.781 1.00 92.19 73 ASP A O 1
ATOM 512 N N . PRO A 1 74 ? -1.434 5.624 1.286 1.00 92.38 74 PRO A N 1
ATOM 513 C CA . PRO A 1 74 ? -2.302 4.645 1.921 1.00 92.38 74 PRO A CA 1
ATOM 514 C C . PRO A 1 74 ? -3.786 4.954 1.666 1.00 92.38 74 PRO A C 1
ATOM 516 O O . PRO A 1 74 ? -4.252 6.066 1.915 1.00 92.38 74 PRO A O 1
ATOM 519 N N . SER A 1 75 ? -4.552 3.933 1.286 1.00 92.94 75 SER A N 1
ATOM 520 C CA . SER A 1 75 ? -6.019 3.946 1.266 1.00 92.94 75 SER A CA 1
ATOM 521 C C . SER A 1 75 ? -6.544 2.719 2.004 1.00 92.94 75 SER A C 1
ATOM 523 O O . SER A 1 75 ? -6.140 1.594 1.716 1.00 92.94 75 SER A O 1
ATOM 525 N N . ALA A 1 76 ? -7.423 2.917 2.987 1.00 90.25 76 ALA A N 1
ATOM 526 C CA . ALA A 1 76 ? -7.938 1.842 3.830 1.00 90.25 76 ALA A CA 1
ATOM 527 C C . ALA A 1 76 ? -9.470 1.792 3.828 1.00 90.25 76 ALA A C 1
ATOM 529 O O . ALA A 1 76 ? -10.144 2.824 3.852 1.00 90.25 76 ALA A O 1
ATOM 530 N N . ARG A 1 77 ? -10.018 0.573 3.837 1.00 89.94 77 ARG A N 1
ATOM 531 C CA . ARG A 1 77 ? -11.448 0.285 4.029 1.00 89.94 77 ARG A CA 1
ATOM 532 C C . ARG A 1 77 ? -11.552 -0.869 5.025 1.00 89.94 77 ARG A C 1
ATOM 534 O O . ARG A 1 77 ? -11.173 -1.997 4.710 1.00 89.94 77 ARG A O 1
ATOM 541 N N . GLY A 1 78 ? -12.046 -0.591 6.229 1.00 85.62 78 GLY A N 1
ATOM 542 C CA . GLY A 1 78 ? -11.995 -1.561 7.326 1.00 85.62 78 GLY A CA 1
ATOM 543 C C . GLY A 1 78 ? -10.548 -1.951 7.645 1.00 85.62 78 GLY A C 1
ATOM 544 O O . GLY A 1 78 ? -9.690 -1.082 7.785 1.00 85.62 78 GLY A O 1
ATOM 545 N N . ASP A 1 79 ? -10.270 -3.252 7.720 1.00 87.00 79 ASP A N 1
ATOM 546 C CA . ASP A 1 79 ? -8.928 -3.778 8.007 1.00 87.00 79 ASP A CA 1
ATOM 547 C C . ASP A 1 79 ? -8.064 -4.032 6.755 1.00 87.00 79 ASP A C 1
ATOM 549 O O . ASP A 1 79 ? -6.925 -4.494 6.879 1.00 87.00 79 ASP A O 1
ATOM 553 N N . VAL A 1 80 ? -8.576 -3.721 5.558 1.00 91.06 80 VAL A N 1
ATOM 554 C CA . VAL A 1 80 ? -7.816 -3.810 4.304 1.00 91.06 80 VAL A CA 1
ATOM 555 C C . VAL A 1 80 ? -7.179 -2.461 4.001 1.00 91.06 80 VAL A C 1
ATOM 557 O O . VAL A 1 80 ? -7.835 -1.419 4.058 1.00 91.06 80 VAL A O 1
ATOM 560 N N . LEU A 1 81 ? -5.899 -2.490 3.645 1.00 93.50 81 LEU A N 1
ATOM 561 C CA . LEU A 1 81 ? -5.105 -1.317 3.302 1.00 93.50 81 LEU A CA 1
ATOM 562 C C . LEU A 1 81 ? -4.409 -1.551 1.964 1.00 93.50 81 LEU A C 1
ATOM 564 O O . LEU A 1 81 ? -3.746 -2.570 1.790 1.00 93.50 81 LEU A O 1
ATOM 568 N N . VAL A 1 82 ? -4.493 -0.588 1.056 1.00 96.56 82 VAL A N 1
ATOM 569 C CA . VAL A 1 82 ? -3.639 -0.513 -0.134 1.00 96.56 82 VAL A CA 1
ATOM 570 C C . VAL A 1 82 ? -2.672 0.649 -0.013 1.00 96.56 82 VAL A C 1
ATOM 572 O O . VAL A 1 82 ? -2.959 1.628 0.671 1.00 96.56 82 VAL A O 1
ATOM 575 N N . PHE A 1 83 ? -1.505 0.501 -0.624 1.00 95.56 83 PHE A N 1
ATOM 576 C CA . PHE A 1 83 ? -0.412 1.468 -0.552 1.00 95.56 83 PHE A CA 1
ATOM 577 C C . PHE A 1 83 ? 0.572 1.226 -1.697 1.00 95.56 83 PHE A C 1
ATOM 579 O O . PHE A 1 83 ? 0.569 0.155 -2.312 1.00 95.56 83 PHE A O 1
ATOM 586 N N . THR A 1 84 ? 1.428 2.203 -1.976 1.00 95.62 84 THR A N 1
ATOM 587 C CA . THR A 1 84 ? 2.564 2.043 -2.891 1.00 95.62 84 THR A CA 1
ATOM 588 C C . THR A 1 84 ? 3.836 1.735 -2.115 1.00 95.62 84 THR A C 1
ATOM 590 O O . THR A 1 84 ? 3.985 2.189 -0.987 1.00 95.62 84 THR A O 1
ATOM 593 N N . SER A 1 85 ? 4.746 0.935 -2.677 1.00 94.00 85 SER A N 1
ATOM 594 C CA . SER A 1 85 ? 6.001 0.563 -2.005 1.00 94.00 85 SER A CA 1
ATOM 595 C C . SER A 1 85 ? 7.138 0.269 -2.987 1.00 94.00 85 SER A C 1
ATOM 597 O O . SER A 1 85 ? 6.904 -0.231 -4.091 1.00 94.00 85 SER A O 1
ATOM 599 N N . LEU A 1 86 ? 8.374 0.531 -2.547 1.00 92.50 86 LEU A N 1
ATOM 600 C CA . LEU A 1 86 ? 9.643 0.162 -3.196 1.00 92.50 86 LEU A CA 1
ATOM 601 C C . LEU A 1 86 ? 10.261 -1.118 -2.594 1.00 92.50 86 LEU A C 1
ATOM 603 O O . LEU A 1 86 ? 11.446 -1.395 -2.773 1.00 92.50 86 LEU A O 1
ATOM 607 N N . ARG A 1 87 ? 9.472 -1.908 -1.849 1.00 91.25 87 ARG A N 1
ATOM 608 C CA . ARG A 1 87 ? 9.932 -3.083 -1.084 1.00 91.25 87 ARG A CA 1
ATOM 609 C C . ARG A 1 87 ? 10.737 -4.105 -1.881 1.00 91.25 87 ARG A C 1
ATOM 611 O O . ARG A 1 87 ? 11.725 -4.626 -1.374 1.00 91.25 87 ARG A O 1
ATOM 618 N N . ASP A 1 88 ? 10.290 -4.415 -3.091 1.00 91.62 88 ASP A N 1
ATOM 619 C CA . ASP A 1 88 ? 10.839 -5.473 -3.946 1.00 91.62 88 ASP A CA 1
ATOM 620 C C . ASP A 1 88 ? 11.124 -4.986 -5.381 1.00 91.62 88 ASP A C 1
ATOM 622 O O . ASP A 1 88 ? 11.332 -5.785 -6.296 1.00 91.62 88 ASP A O 1
ATOM 626 N N . SER A 1 89 ? 11.082 -3.670 -5.595 1.00 92.62 89 SER A N 1
ATOM 627 C CA . SER A 1 89 ? 11.132 -3.050 -6.914 1.00 92.62 89 SER A CA 1
ATOM 628 C C . SER A 1 89 ? 11.734 -1.653 -6.829 1.00 92.62 89 SER A C 1
ATOM 630 O O . SER A 1 89 ? 11.450 -0.893 -5.910 1.00 92.62 89 SER A O 1
ATOM 632 N N . VAL A 1 90 ? 12.522 -1.290 -7.843 1.00 91.50 90 VAL A N 1
ATOM 633 C CA . VAL A 1 90 ? 13.070 0.069 -7.998 1.00 91.50 90 VAL A CA 1
ATOM 634 C C . VAL A 1 90 ? 12.009 1.102 -8.392 1.00 91.50 90 VAL A C 1
ATOM 636 O O . VAL A 1 90 ? 12.233 2.296 -8.230 1.00 91.50 90 VAL A O 1
ATOM 639 N N . ARG A 1 91 ? 10.865 0.646 -8.919 1.00 93.44 91 ARG A N 1
ATOM 640 C CA . ARG A 1 91 ? 9.691 1.469 -9.246 1.00 93.44 91 ARG A CA 1
ATOM 641 C C . ARG A 1 91 ? 8.569 1.215 -8.237 1.00 93.44 91 ARG A C 1
ATOM 643 O O . ARG A 1 91 ? 8.371 0.034 -7.926 1.00 93.44 91 ARG A O 1
ATOM 650 N N . PRO A 1 92 ? 7.810 2.235 -7.794 1.00 94.56 92 PRO A N 1
ATOM 651 C CA . PRO A 1 92 ? 6.656 2.067 -6.909 1.00 94.56 92 PRO A CA 1
ATOM 652 C C . PRO A 1 92 ? 5.645 1.062 -7.457 1.00 94.56 92 PRO A C 1
ATOM 654 O O . PRO A 1 92 ? 5.317 1.069 -8.642 1.00 94.56 92 PRO A O 1
ATOM 657 N N . GLN A 1 93 ? 5.180 0.161 -6.597 1.00 97.56 93 GLN A N 1
ATOM 658 C CA . GLN A 1 93 ? 4.179 -0.854 -6.936 1.00 97.56 93 GLN A CA 1
ATOM 659 C C . GLN A 1 93 ? 3.019 -0.770 -5.967 1.00 97.56 93 GLN A C 1
ATOM 661 O O . GLN A 1 93 ? 3.236 -0.451 -4.801 1.00 97.56 93 GLN A O 1
ATOM 666 N N . VAL A 1 94 ? 1.820 -1.132 -6.420 1.00 97.81 94 VAL A N 1
ATOM 667 C CA . VAL A 1 94 ? 0.669 -1.259 -5.526 1.00 97.81 94 VAL A CA 1
ATOM 668 C C . VAL A 1 94 ? 0.781 -2.552 -4.733 1.00 97.81 94 VAL A C 1
ATOM 670 O O . VAL A 1 94 ? 1.012 -3.634 -5.284 1.00 97.81 94 VAL A O 1
ATOM 673 N N . TYR A 1 95 ? 0.554 -2.432 -3.436 1.00 96.88 95 TYR A N 1
ATOM 674 C CA . TYR A 1 95 ? 0.445 -3.518 -2.483 1.00 96.88 95 TYR A CA 1
ATOM 675 C C . TYR A 1 95 ? -0.902 -3.475 -1.784 1.00 96.88 95 TYR A C 1
ATOM 677 O O . TYR A 1 95 ? -1.516 -2.418 -1.646 1.00 96.88 95 TYR A O 1
ATOM 685 N N . VAL A 1 96 ? -1.326 -4.637 -1.298 1.00 96.50 96 VAL A N 1
ATOM 686 C CA . VAL A 1 96 ? -2.436 -4.766 -0.359 1.00 96.50 96 VAL A CA 1
ATOM 687 C C . VAL A 1 96 ? -1.957 -5.474 0.899 1.00 96.50 96 VAL A C 1
ATOM 689 O O . VAL A 1 96 ? -1.200 -6.446 0.830 1.00 96.50 96 VAL A O 1
ATOM 692 N N . ARG A 1 97 ? -2.396 -4.959 2.044 1.00 94.19 97 ARG A N 1
ATOM 693 C CA . ARG A 1 97 ? -2.369 -5.623 3.338 1.00 94.19 97 ARG A CA 1
ATOM 694 C C . ARG A 1 97 ? -3.793 -6.065 3.657 1.00 94.19 97 ARG A C 1
ATOM 696 O O . ARG A 1 97 ? -4.667 -5.221 3.856 1.00 94.19 97 ARG A O 1
ATOM 703 N N . ASP A 1 98 ? -4.001 -7.371 3.702 1.00 93.06 98 ASP A N 1
ATOM 704 C CA . ASP A 1 98 ? -5.273 -7.984 4.067 1.00 93.06 98 ASP A CA 1
ATOM 705 C C . ASP A 1 98 ? -5.518 -7.874 5.592 1.00 93.06 98 ASP A C 1
ATOM 707 O O . ASP A 1 98 ? -4.631 -7.495 6.372 1.00 93.06 98 ASP A O 1
ATOM 711 N N . ALA A 1 99 ? -6.743 -8.177 6.035 1.00 89.69 99 ALA A N 1
ATOM 712 C CA . ALA A 1 99 ? -7.153 -8.021 7.436 1.00 89.69 99 ALA A CA 1
ATOM 713 C C . ALA A 1 99 ? -6.338 -8.896 8.409 1.00 89.69 99 ALA A C 1
ATOM 715 O O . ALA A 1 99 ? -6.040 -8.482 9.531 1.00 89.69 99 ALA A O 1
ATOM 716 N N . ASP A 1 100 ? -5.909 -10.073 7.948 1.00 92.38 100 ASP A N 1
ATOM 717 C CA . ASP A 1 100 ? -5.010 -10.986 8.666 1.00 92.38 100 ASP A CA 1
ATOM 718 C C . ASP A 1 100 ? -3.573 -10.441 8.806 1.00 92.38 100 ASP A C 1
ATOM 720 O O . ASP A 1 100 ? -2.760 -10.980 9.556 1.00 92.38 100 ASP A O 1
ATOM 724 N N . GLY A 1 101 ? -3.264 -9.338 8.120 1.00 90.31 101 GLY A N 1
ATOM 725 C CA . GLY A 1 101 ? -1.953 -8.710 8.080 1.00 90.31 101 GLY A CA 1
ATOM 726 C C . GLY A 1 101 ? -1.024 -9.222 6.990 1.00 90.31 101 GLY A C 1
ATOM 727 O O . GLY A 1 101 ? 0.089 -8.701 6.889 1.00 90.31 101 GLY A O 1
ATOM 728 N N . THR A 1 102 ? -1.470 -10.164 6.160 1.00 94.31 102 THR A N 1
ATOM 729 C CA . THR A 1 102 ? -0.728 -10.619 4.986 1.00 94.31 102 THR A CA 1
ATOM 730 C C . THR A 1 102 ? -0.532 -9.457 4.020 1.00 94.31 102 THR A C 1
ATOM 732 O O . THR A 1 102 ? -1.467 -8.718 3.730 1.00 94.31 102 THR A O 1
ATOM 735 N N . VAL A 1 103 ? 0.690 -9.296 3.507 1.00 94.31 103 VAL A N 1
ATOM 736 C CA . VAL A 1 103 ? 1.039 -8.273 2.513 1.00 94.31 103 VAL A CA 1
ATOM 737 C C . VAL A 1 103 ? 1.387 -8.948 1.196 1.00 94.31 103 VAL A C 1
ATOM 739 O O . VAL A 1 103 ? 2.239 -9.836 1.161 1.00 94.31 103 VAL A O 1
ATOM 742 N N . ARG A 1 104 ? 0.768 -8.501 0.100 1.00 95.88 104 ARG A N 1
ATOM 743 C CA . ARG A 1 104 ? 1.054 -9.002 -1.252 1.00 95.88 104 ARG A CA 1
ATOM 744 C C . ARG A 1 104 ? 1.053 -7.883 -2.286 1.00 95.88 104 ARG A C 1
ATOM 746 O O . ARG A 1 104 ? 0.315 -6.906 -2.176 1.00 95.88 104 ARG A O 1
ATOM 753 N N . ARG A 1 105 ? 1.887 -8.056 -3.305 1.00 97.06 105 ARG A N 1
ATOM 754 C CA . ARG A 1 105 ? 2.023 -7.146 -4.445 1.00 97.06 105 ARG A CA 1
ATOM 755 C C . ARG A 1 105 ? 0.877 -7.354 -5.442 1.00 97.06 105 ARG A C 1
ATOM 757 O O . ARG A 1 105 ? 0.496 -8.495 -5.702 1.00 97.06 105 ARG A O 1
ATOM 764 N N . LEU A 1 106 ? 0.335 -6.266 -5.989 1.00 97.50 106 LEU A N 1
ATOM 765 C CA . LEU A 1 106 ? -0.763 -6.280 -6.969 1.00 97.50 106 LEU A CA 1
ATOM 766 C C . LEU A 1 106 ? -0.319 -5.939 -8.394 1.00 97.50 106 LEU A C 1
ATOM 768 O O . LEU A 1 106 ? -0.962 -6.372 -9.346 1.00 97.50 106 LEU A O 1
ATOM 772 N N . THR A 1 107 ? 0.759 -5.173 -8.557 1.00 97.50 107 THR A N 1
ATOM 773 C CA . THR A 1 107 ? 1.246 -4.725 -9.871 1.00 97.50 107 THR A CA 1
ATOM 774 C C . THR A 1 107 ? 2.673 -5.174 -10.119 1.00 97.50 107 THR A C 1
ATOM 776 O O . THR A 1 107 ? 3.448 -5.276 -9.177 1.00 97.50 107 THR A O 1
ATOM 779 N N . THR A 1 108 ? 3.057 -5.370 -11.378 1.00 95.81 108 THR A N 1
ATOM 780 C CA . THR A 1 108 ? 4.456 -5.546 -11.794 1.00 95.81 108 THR A CA 1
ATOM 781 C C . THR A 1 108 ? 4.776 -4.674 -13.007 1.00 95.81 108 THR A C 1
ATOM 783 O O . THR A 1 108 ? 3.866 -4.222 -13.707 1.00 95.81 108 THR A O 1
ATOM 786 N N . ASP A 1 109 ? 6.072 -4.421 -13.223 1.00 92.00 109 ASP A N 1
ATOM 787 C CA . ASP A 1 109 ? 6.631 -3.808 -14.440 1.00 92.00 109 ASP A CA 1
ATOM 788 C C . ASP A 1 109 ? 5.998 -2.478 -14.873 1.00 92.00 109 ASP A C 1
ATOM 790 O O . ASP A 1 109 ? 5.849 -2.195 -16.057 1.00 92.00 109 ASP A O 1
ATOM 794 N N . ARG A 1 110 ? 5.644 -1.639 -13.900 1.00 94.19 110 ARG A N 1
ATOM 795 C CA . ARG A 1 110 ? 5.102 -0.291 -14.107 1.00 94.19 110 ARG A CA 1
ATOM 796 C C . ARG A 1 110 ? 5.527 0.643 -12.990 1.00 94.19 110 ARG A C 1
ATOM 798 O O . ARG A 1 110 ? 6.016 0.171 -11.967 1.00 94.19 110 ARG A O 1
ATOM 805 N N . ASP A 1 111 ? 5.335 1.935 -13.182 1.00 95.94 111 ASP A N 1
ATOM 806 C CA . ASP A 1 111 ? 5.293 2.892 -12.082 1.00 95.94 111 ASP A CA 1
ATOM 807 C C . ASP A 1 111 ? 3.828 3.083 -11.673 1.00 95.94 111 ASP A C 1
ATOM 809 O O . ASP A 1 111 ? 2.995 3.433 -12.516 1.00 95.94 111 ASP A O 1
ATOM 813 N N . ALA A 1 112 ? 3.500 2.747 -10.424 1.00 97.19 112 ALA A N 1
ATOM 814 C CA . ALA A 1 112 ? 2.137 2.787 -9.916 1.00 97.19 112 ALA A CA 1
ATOM 815 C C . ALA A 1 112 ? 1.990 3.758 -8.741 1.00 97.19 112 ALA A C 1
ATOM 817 O O . ALA A 1 112 ? 2.763 3.699 -7.784 1.00 97.19 112 ALA A O 1
ATOM 818 N N . GLY A 1 113 ? 0.959 4.601 -8.801 1.00 96.25 113 GLY A N 1
ATOM 819 C CA . GLY A 1 113 ? 0.705 5.676 -7.840 1.00 96.25 113 GLY A CA 1
ATOM 820 C C . GLY A 1 113 ? -0.748 5.737 -7.373 1.00 96.25 113 GLY A C 1
ATOM 821 O O . GLY A 1 113 ? -1.635 5.173 -8.015 1.00 96.25 113 GLY A O 1
ATOM 822 N N . ASN A 1 114 ? -0.983 6.445 -6.264 1.00 96.88 114 ASN A N 1
ATOM 823 C CA . ASN A 1 114 ? -2.317 6.856 -5.800 1.00 96.88 114 ASN A CA 1
ATOM 824 C C . ASN A 1 114 ? -3.385 5.732 -5.770 1.00 96.88 114 ASN A C 1
ATOM 826 O O . ASN A 1 114 ? -4.462 5.897 -6.349 1.00 96.88 114 ASN A O 1
ATOM 830 N N . PRO A 1 115 ? -3.121 4.567 -5.146 1.00 97.38 115 PRO A N 1
ATOM 831 C CA . PRO A 1 115 ? -4.082 3.480 -5.104 1.00 97.38 115 PRO A CA 1
ATOM 832 C C . PRO A 1 115 ? -5.275 3.810 -4.198 1.00 97.38 115 PRO A C 1
ATOM 834 O O . PRO A 1 115 ? -5.110 4.275 -3.071 1.00 97.38 115 PRO A O 1
ATOM 837 N N . GLU A 1 116 ? -6.483 3.475 -4.645 1.00 97.31 116 GLU A N 1
ATOM 838 C CA . GLU A 1 116 ? -7.710 3.625 -3.862 1.00 97.31 116 GLU A CA 1
ATOM 839 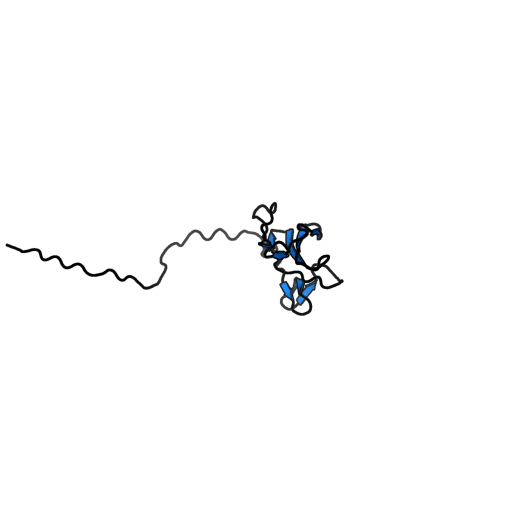C C . GLU A 1 116 ? -8.539 2.336 -3.867 1.00 97.31 116 GLU A C 1
ATOM 841 O O . GLU A 1 116 ? -8.819 1.754 -4.920 1.00 97.31 116 GLU A O 1
ATOM 846 N N . LEU A 1 117 ? -8.960 1.893 -2.676 1.00 93.25 117 LEU A N 1
ATOM 847 C CA . LEU A 1 117 ? -9.904 0.786 -2.529 1.00 93.25 117 LEU A CA 1
ATOM 848 C C . LEU A 1 117 ? -11.327 1.224 -2.879 1.00 93.25 117 LEU A C 1
ATOM 850 O O . LEU A 1 117 ? -11.853 2.204 -2.333 1.00 93.25 117 LEU A O 1
ATOM 854 N N . SER A 1 118 ? -11.988 0.418 -3.712 1.00 90.94 118 SER A N 1
ATOM 855 C CA . SER A 1 118 ? -13.415 0.555 -3.984 1.00 90.94 118 SER A CA 1
ATOM 856 C C . SER A 1 118 ? -14.241 0.461 -2.692 1.00 90.94 118 SER A C 1
ATOM 858 O O . SER A 1 118 ? -13.814 -0.171 -1.721 1.00 90.94 118 SER A O 1
ATOM 860 N N . PRO A 1 119 ? -15.454 1.043 -2.649 1.00 88.75 119 PRO A N 1
ATOM 861 C CA . PRO A 1 119 ? -16.287 0.986 -1.451 1.00 88.75 119 PRO A CA 1
ATOM 862 C C . PRO A 1 119 ? -16.645 -0.410 -0.956 1.00 88.75 119 PRO A C 1
ATOM 864 O O . PRO A 1 119 ? -16.828 -0.593 0.243 1.00 88.75 119 PRO A O 1
ATOM 867 N N . ASP A 1 120 ? -16.710 -1.388 -1.856 1.00 86.81 120 ASP A N 1
ATOM 868 C CA . ASP A 1 120 ? -16.935 -2.791 -1.514 1.00 86.81 120 ASP A CA 1
ATOM 869 C C . ASP A 1 120 ? -15.641 -3.557 -1.171 1.00 86.81 120 ASP A C 1
ATOM 871 O O . ASP A 1 120 ? -15.702 -4.745 -0.864 1.00 86.81 120 ASP A O 1
ATOM 875 N N . GLY A 1 121 ? -14.477 -2.900 -1.235 1.00 85.31 121 GLY A N 1
ATOM 876 C CA . GLY A 1 121 ? -13.164 -3.458 -0.904 1.00 85.31 121 GLY A CA 1
ATOM 877 C C . GLY A 1 121 ? -12.634 -4.500 -1.893 1.00 85.31 121 GLY A C 1
ATOM 878 O O . GLY A 1 121 ? -11.609 -5.122 -1.624 1.00 85.31 121 GLY A O 1
ATOM 879 N N . ARG A 1 122 ? -13.317 -4.727 -3.023 1.00 87.94 122 ARG A N 1
ATOM 880 C CA . ARG A 1 122 ? -12.967 -5.803 -3.968 1.00 87.94 122 ARG A CA 1
ATOM 881 C C . ARG A 1 122 ? -12.033 -5.368 -5.088 1.00 87.94 122 ARG A C 1
ATOM 883 O O . ARG A 1 122 ? -11.430 -6.223 -5.731 1.00 87.94 122 ARG A O 1
ATOM 890 N N . THR A 1 123 ? -11.942 -4.068 -5.345 1.00 95.19 123 THR A N 1
ATOM 891 C CA . THR A 1 123 ? -11.192 -3.507 -6.471 1.00 95.19 123 THR A CA 1
ATOM 892 C C . THR A 1 123 ? -10.263 -2.404 -5.990 1.00 95.19 123 THR A C 1
ATOM 894 O O . THR A 1 123 ? -10.551 -1.715 -5.014 1.00 95.19 123 THR A O 1
ATOM 897 N N . VAL A 1 124 ? -9.155 -2.229 -6.706 1.00 97.56 124 VAL A N 1
ATOM 898 C CA . VAL A 1 124 ? -8.205 -1.139 -6.493 1.00 97.56 124 VAL A CA 1
ATOM 899 C C . VAL A 1 124 ? -8.062 -0.373 -7.799 1.00 97.56 124 VAL A C 1
ATOM 901 O O . VAL A 1 124 ? -7.764 -0.976 -8.832 1.00 97.56 124 VAL A O 1
ATOM 904 N N . VAL A 1 125 ? -8.287 0.937 -7.756 1.00 97.94 125 VAL A N 1
ATOM 905 C CA . VAL A 1 125 ? -7.927 1.854 -8.849 1.00 97.94 125 VAL A CA 1
ATOM 906 C C . VAL A 1 125 ? -6.583 2.492 -8.527 1.00 97.94 125 VAL A C 1
ATOM 908 O O . VAL A 1 125 ? -6.268 2.661 -7.355 1.00 97.94 125 VAL A O 1
ATOM 911 N N . PHE A 1 126 ? -5.768 2.782 -9.538 1.00 98.12 126 PHE A N 1
ATOM 912 C CA . PHE A 1 126 ? -4.434 3.355 -9.358 1.00 98.12 126 PHE A CA 1
ATOM 913 C C . PHE A 1 126 ? -3.953 4.024 -10.651 1.00 98.12 126 PHE A C 1
ATOM 915 O O . PHE A 1 126 ? -4.370 3.639 -11.749 1.00 98.12 126 PHE A O 1
ATOM 922 N N . ASP A 1 127 ? -3.043 4.984 -10.515 1.00 97.88 127 ASP A N 1
ATOM 923 C CA . ASP A 1 127 ? -2.329 5.581 -11.642 1.00 97.88 127 ASP A CA 1
ATOM 924 C C . ASP A 1 127 ? -1.253 4.625 -12.146 1.00 97.88 127 ASP A C 1
ATOM 926 O O . ASP A 1 127 ? -0.571 3.975 -11.356 1.00 97.88 127 ASP A O 1
ATOM 930 N N . SER A 1 128 ? -1.064 4.558 -13.462 1.00 96.06 128 SER A N 1
ATOM 931 C CA . SER A 1 128 ? -0.090 3.658 -14.075 1.00 96.06 128 SER A CA 1
ATOM 932 C C . SER A 1 128 ? 0.668 4.353 -15.195 1.00 96.06 128 SER A C 1
ATOM 934 O O . SER A 1 128 ? 0.058 4.805 -16.163 1.00 96.06 128 SER A O 1
ATOM 936 N N . ALA A 1 129 ? 1.995 4.325 -15.114 1.00 94.81 129 ALA A N 1
ATOM 937 C CA . ALA A 1 129 ? 2.883 4.652 -16.222 1.00 94.81 129 ALA A CA 1
ATOM 938 C C . ALA A 1 129 ? 3.707 3.419 -16.610 1.00 94.81 129 ALA A C 1
ATOM 940 O O . ALA A 1 129 ? 4.207 2.683 -15.753 1.00 94.81 129 ALA A O 1
ATOM 941 N N . GLU A 1 130 ? 3.810 3.167 -17.913 1.00 84.69 130 GLU A N 1
ATOM 942 C CA . GLU A 1 130 ? 4.750 2.174 -18.430 1.00 84.69 130 GLU A CA 1
ATOM 943 C C . GLU A 1 130 ? 6.197 2.680 -18.263 1.00 84.69 130 GLU A C 1
ATOM 945 O O . GLU A 1 130 ? 6.400 3.896 -18.188 1.00 84.69 130 GLU A O 1
ATOM 950 N N . PRO A 1 131 ? 7.184 1.771 -18.144 1.00 67.69 131 PRO A N 1
ATOM 951 C CA . PRO A 1 131 ? 8.595 2.126 -17.990 1.00 67.69 131 PRO A CA 1
ATOM 952 C C . PRO A 1 131 ? 9.179 2.996 -19.108 1.00 67.69 131 PRO A C 1
ATOM 954 O O . PRO A 1 131 ? 8.754 2.849 -20.276 1.00 67.69 131 PRO A O 1
#

pLDDT: mean 72.57, std 24.31, range [30.19, 98.12]

Sequence (131 aa):
MGAVVLLAPLLVVGSAATPHGATDAVAAAAEADPLDAGRIAFAGTEHRSLGRVADPQNTEPLFGAGPAHYDQDPSARGDVLVFTSLRDSVRPQVYVRDADGTVRRLTTDRDAGNPELSPDGRTVVFDSAEP

Foldseek 3Di:
DDDDDDDDDDDDDDDDDDDDDDDDDPPPDPPDDVVQVDWDWDFDDPQGAIWTDPDPVDTDGLLPDDDRFNWAQWEDDRQKIWTWTNNPHPATFIWIQDNVRDIDTDDPQWHWANWYADNVRPDIDIDTDHD